Protein AF-A0A535HD96-F1 (afdb_monomer_lite)

Radius of gyration: 13.93 Å; chains: 1; bounding box: 30×26×39 Å

Secondary structure (DSSP, 8-state):
--TTSS-HHHHHHHHHHHHHHHHTT--HHHHHHHHHHHHHHHHHHHT-SSSPPPHHHHHHHHHHHHHHHHHHHHHTT--

Foldseek 3Di:
DPPPQDDPVLVVQLCVQLVVVVVVVDDNVVSNVVSVVLSVLVCQLVVVHPDNDDPVSNVVSVVVVVVVVVVVVVVVVVD

Structure (mmCIF, N/CA/C/O backbone):
data_AF-A0A535HD96-F1
#
_entry.id   AF-A0A535HD96-F1
#
loop_
_atom_si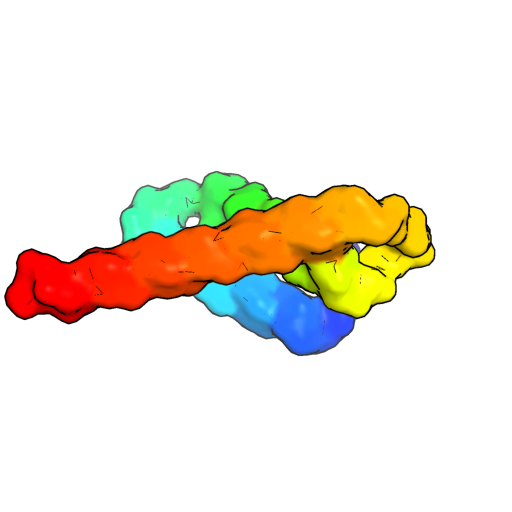te.group_PDB
_atom_site.id
_atom_site.type_symbol
_atom_site.label_atom_id
_atom_site.label_alt_id
_atom_site.label_comp_id
_atom_site.label_asym_id
_atom_site.label_entity_id
_atom_site.label_seq_id
_atom_site.pd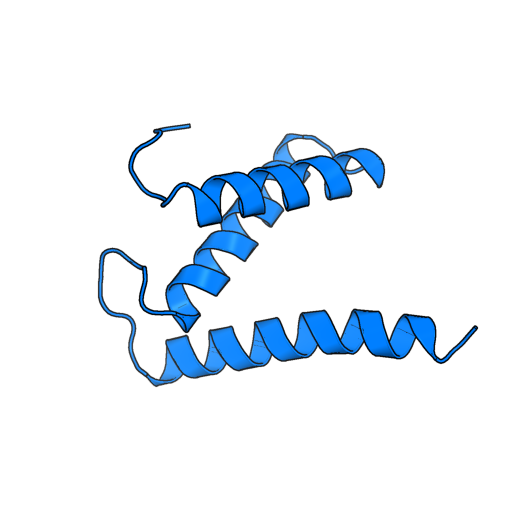bx_PDB_ins_code
_atom_site.Cartn_x
_atom_site.Cartn_y
_atom_site.Cartn_z
_atom_site.occupancy
_atom_site.B_iso_or_equiv
_atom_site.auth_seq_id
_atom_site.auth_comp_id
_atom_site.auth_asym_id
_atom_site.auth_atom_id
_atom_site.pdbx_PDB_model_num
ATOM 1 N N . MET A 1 1 ? -16.424 -10.016 -1.798 1.00 48.03 1 MET A N 1
ATOM 2 C CA . MET A 1 1 ? -15.162 -9.783 -2.537 1.00 48.03 1 MET A CA 1
ATOM 3 C C . MET A 1 1 ? -14.936 -10.955 -3.479 1.00 48.03 1 MET A C 1
ATOM 5 O O . MET A 1 1 ? -15.024 -12.075 -2.991 1.00 48.03 1 MET A O 1
ATOM 9 N N . PRO A 1 2 ? -14.722 -10.761 -4.792 1.00 45.47 2 PRO A N 1
ATOM 10 C CA . PRO A 1 2 ? -14.511 -11.885 -5.697 1.00 45.47 2 PRO A CA 1
ATOM 11 C C . PRO A 1 2 ? -13.119 -12.492 -5.449 1.00 45.47 2 PRO A C 1
ATOM 13 O O . PRO A 1 2 ? -12.097 -11.838 -5.650 1.00 45.47 2 PRO A O 1
ATOM 16 N N . GLN A 1 3 ? -13.119 -13.745 -5.002 1.00 54.03 3 GLN A N 1
ATOM 17 C CA . GLN A 1 3 ? -12.006 -14.562 -4.485 1.00 54.03 3 GLN A CA 1
ATOM 18 C C . GLN A 1 3 ? -11.009 -15.044 -5.567 1.00 54.03 3 GLN A C 1
ATOM 20 O O . GLN A 1 3 ? -10.385 -16.084 -5.420 1.00 54.03 3 GLN A O 1
ATOM 25 N N . GLN A 1 4 ? -10.897 -14.361 -6.716 1.00 57.66 4 GLN A N 1
ATOM 26 C CA . GLN A 1 4 ? -10.127 -14.902 -7.855 1.00 57.66 4 GLN A CA 1
ATOM 27 C C . GLN A 1 4 ? -9.253 -13.884 -8.594 1.00 57.66 4 GLN A C 1
ATOM 29 O O . GLN A 1 4 ? -8.771 -14.136 -9.697 1.00 57.66 4 GLN A O 1
ATOM 34 N N . ALA A 1 5 ? -9.030 -12.707 -8.001 1.00 69.81 5 ALA A N 1
ATOM 35 C CA . ALA A 1 5 ? -8.149 -11.685 -8.573 1.00 69.81 5 ALA A CA 1
ATOM 36 C C . ALA A 1 5 ? -6.746 -11.652 -7.947 1.00 69.81 5 ALA A C 1
ATOM 38 O O . ALA A 1 5 ? -5.829 -11.081 -8.553 1.00 69.81 5 ALA A O 1
ATOM 39 N N . TRP A 1 6 ? -6.588 -12.206 -6.744 1.00 84.12 6 TRP A N 1
ATOM 40 C CA . TRP A 1 6 ? -5.393 -12.115 -5.909 1.00 84.12 6 TRP A CA 1
ATOM 41 C C . TRP A 1 6 ? -4.891 -13.517 -5.558 1.00 84.12 6 TRP A C 1
ATOM 43 O O . TRP A 1 6 ? -5.666 -14.460 -5.531 1.00 84.12 6 TRP A O 1
ATOM 53 N N . SER A 1 7 ? -3.583 -13.660 -5.336 1.00 89.94 7 SER A N 1
ATOM 54 C CA . SER A 1 7 ? -3.028 -14.903 -4.793 1.00 89.94 7 SER A CA 1
ATOM 55 C C . SER A 1 7 ? -3.244 -14.967 -3.282 1.00 89.94 7 SER A C 1
ATOM 57 O O . SER A 1 7 ? -3.322 -13.920 -2.636 1.00 89.94 7 SER A O 1
ATOM 59 N N . ASP A 1 8 ? -3.199 -16.162 -2.693 1.00 91.56 8 ASP A N 1
ATOM 60 C CA . ASP A 1 8 ? -3.352 -16.381 -1.243 1.00 91.56 8 ASP A CA 1
ATOM 61 C C . ASP A 1 8 ? -2.430 -15.477 -0.408 1.00 91.56 8 ASP A C 1
ATOM 63 O O . ASP A 1 8 ? -2.769 -14.995 0.674 1.00 91.56 8 ASP A O 1
ATOM 67 N N . LYS A 1 9 ? -1.222 -15.201 -0.919 1.00 92.88 9 LYS A N 1
ATOM 68 C CA . LYS A 1 9 ? -0.267 -14.287 -0.277 1.00 92.88 9 LYS A CA 1
ATOM 69 C C . LYS A 1 9 ? -0.818 -12.863 -0.174 1.00 92.88 9 LYS A C 1
ATOM 71 O O . LYS A 1 9 ? -0.569 -12.179 0.819 1.00 92.88 9 LYS A O 1
ATOM 76 N N . ARG A 1 10 ? -1.512 -12.398 -1.209 1.00 94.81 10 ARG A N 1
ATOM 77 C CA . ARG A 1 10 ? -2.083 -11.050 -1.299 1.00 94.81 10 ARG A CA 1
ATOM 78 C C . ARG A 1 10 ? -3.388 -10.931 -0.532 1.00 94.81 10 ARG A C 1
ATOM 80 O O . ARG A 1 10 ? -3.606 -9.887 0.071 1.00 94.81 10 ARG A O 1
ATOM 87 N N . GLU A 1 11 ? -4.168 -12.000 -0.456 1.00 93.94 11 GLU A N 1
ATOM 88 C CA . GLU A 1 11 ? -5.338 -12.075 0.424 1.00 93.94 11 GLU A CA 1
ATOM 89 C C . GLU A 1 11 ? -4.928 -11.952 1.894 1.00 93.94 11 GLU A C 1
ATOM 91 O O . GLU A 1 11 ? -5.380 -11.040 2.587 1.00 93.94 11 GLU A O 1
ATOM 96 N N . ARG A 1 12 ? -3.931 -12.729 2.341 1.00 95.38 12 ARG A N 1
ATOM 97 C CA . ARG A 1 12 ? -3.378 -12.584 3.701 1.00 95.38 12 ARG A CA 1
ATOM 98 C C . ARG A 1 12 ? -2.849 -11.174 3.978 1.00 95.38 12 ARG A C 1
ATOM 100 O O . ARG A 1 12 ? -3.004 -10.656 5.083 1.00 95.38 12 ARG A O 1
ATOM 107 N N . GLN A 1 13 ? -2.213 -10.538 2.990 1.00 94.88 13 GLN A N 1
ATOM 108 C CA . GLN A 1 13 ? -1.729 -9.161 3.119 1.00 94.88 13 GLN A CA 1
ATOM 109 C C . GLN A 1 13 ? -2.889 -8.165 3.267 1.00 94.88 13 GLN A C 1
ATOM 111 O O . GLN A 1 13 ? -2.812 -7.269 4.111 1.00 94.88 13 GLN A O 1
ATOM 116 N N . TYR A 1 14 ? -3.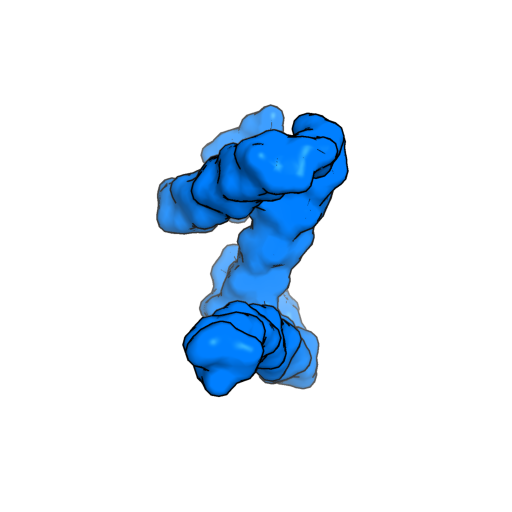949 -8.324 2.472 1.00 95.69 14 TYR A N 1
ATOM 117 C CA . TYR A 1 14 ? -5.160 -7.515 2.559 1.00 95.69 14 TYR A CA 1
ATOM 118 C C . TYR A 1 14 ? -5.771 -7.601 3.961 1.00 95.69 14 TYR A C 1
ATOM 120 O O . TYR A 1 14 ? -5.933 -6.573 4.623 1.00 95.69 14 TYR A O 1
ATOM 128 N N . ASP A 1 15 ? -6.008 -8.816 4.457 1.00 95.75 15 ASP A N 1
ATOM 129 C CA . ASP A 1 15 ? -6.622 -9.039 5.769 1.00 95.75 15 ASP A CA 1
ATOM 130 C C . ASP A 1 15 ? -5.757 -8.502 6.909 1.00 95.75 15 ASP A C 1
ATOM 132 O O . ASP A 1 15 ? -6.255 -7.885 7.858 1.00 95.75 15 ASP A O 1
ATOM 136 N N . HIS A 1 16 ? -4.437 -8.661 6.803 1.00 96.12 16 HIS A N 1
ATOM 137 C CA . HIS A 1 16 ? -3.508 -8.113 7.783 1.00 96.12 16 HIS A CA 1
ATOM 138 C C . HIS A 1 16 ? -3.581 -6.579 7.850 1.00 96.12 16 HIS A C 1
ATOM 140 O O . HIS A 1 16 ? -3.609 -5.996 8.936 1.00 96.12 16 HIS A O 1
ATOM 146 N N . ILE A 1 17 ? -3.646 -5.899 6.703 1.00 95.00 17 ILE A N 1
ATOM 147 C CA . ILE A 1 17 ? -3.743 -4.434 6.662 1.00 95.00 17 ILE A CA 1
ATOM 148 C C . ILE A 1 17 ? -5.119 -3.975 7.150 1.00 95.00 17 ILE A C 1
ATOM 150 O O . ILE A 1 17 ? -5.191 -3.088 8.006 1.00 95.00 17 ILE A O 1
ATOM 154 N N . LYS A 1 18 ? -6.198 -4.600 6.661 1.00 96.12 18 LYS A N 1
ATOM 155 C CA . LYS A 1 18 ? -7.577 -4.287 7.056 1.00 96.12 18 LYS A CA 1
ATOM 156 C C . LYS A 1 18 ? -7.737 -4.409 8.572 1.00 96.12 18 LYS A C 1
ATOM 158 O O . LYS A 1 18 ? -8.177 -3.464 9.226 1.00 96.12 18 LYS A O 1
ATOM 163 N N . SER A 1 19 ? -7.322 -5.539 9.146 1.00 96.69 19 SER A N 1
ATOM 164 C CA . SER A 1 19 ? -7.427 -5.787 10.588 1.00 96.69 19 SER A CA 1
ATOM 165 C C . SER A 1 19 ? -6.606 -4.792 11.414 1.00 96.69 19 SER A C 1
ATOM 167 O O . SER A 1 19 ? -7.116 -4.252 12.395 1.00 96.69 19 SER A O 1
ATOM 169 N N . ASN A 1 20 ? -5.377 -4.467 11.003 1.00 96.12 20 ASN A N 1
ATOM 170 C CA . ASN A 1 20 ? -4.557 -3.468 11.692 1.00 96.12 20 ASN A CA 1
ATOM 171 C C . ASN A 1 20 ? -5.165 -2.061 11.650 1.00 96.12 20 ASN A C 1
ATOM 173 O O . ASN A 1 20 ? -5.087 -1.332 12.637 1.00 96.12 20 ASN A O 1
ATOM 177 N N . LEU A 1 21 ? -5.769 -1.658 10.532 1.00 96.56 21 LEU A N 1
ATOM 178 C CA . LEU A 1 21 ? -6.413 -0.348 10.415 1.00 96.56 21 LEU A CA 1
ATOM 179 C C . LEU A 1 21 ? -7.673 -0.258 11.273 1.00 96.56 21 LEU A C 1
ATOM 181 O O . LEU A 1 21 ? -7.865 0.754 11.947 1.00 96.56 21 LEU A O 1
ATOM 185 N N . ARG A 1 22 ? -8.474 -1.329 11.318 1.00 97.06 22 ARG A N 1
ATOM 186 C CA . ARG A 1 22 ? -9.624 -1.426 12.229 1.00 97.06 22 ARG A CA 1
ATOM 187 C C . ARG A 1 22 ? -9.190 -1.332 13.691 1.00 97.06 22 ARG A C 1
ATOM 189 O O . ARG A 1 22 ? -9.758 -0.546 14.438 1.00 97.06 22 ARG A O 1
ATOM 196 N N . LYS A 1 23 ? -8.121 -2.038 14.081 1.00 96.50 23 LYS A N 1
ATOM 197 C CA . LYS A 1 23 ? -7.532 -1.947 15.434 1.00 96.50 23 LYS A CA 1
ATOM 198 C C . LYS A 1 23 ? -7.056 -0.534 15.792 1.00 96.50 23 LYS A C 1
ATOM 200 O O . LYS A 1 23 ? -7.040 -0.176 16.960 1.00 96.50 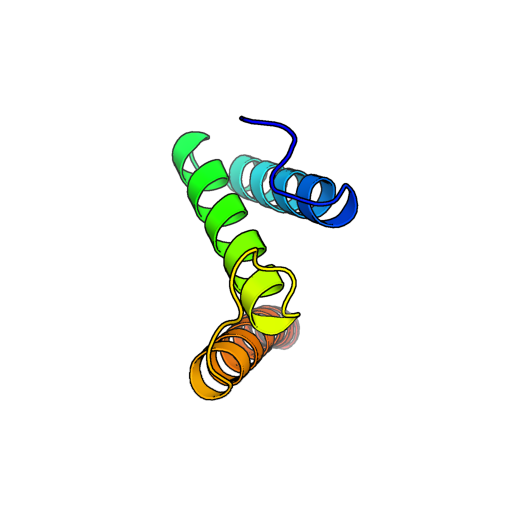23 LYS A O 1
ATOM 205 N N . ARG A 1 24 ? -6.685 0.278 14.798 1.00 94.56 24 ARG A N 1
ATOM 206 C CA . ARG A 1 24 ? -6.299 1.693 14.962 1.00 94.56 24 ARG A CA 1
ATOM 207 C C . ARG A 1 24 ? -7.489 2.664 14.888 1.00 94.56 24 ARG A C 1
ATOM 209 O O . ARG A 1 24 ? -7.268 3.865 14.765 1.00 94.56 24 ARG A O 1
ATOM 216 N N . GLY A 1 25 ? -8.725 2.161 14.912 1.00 96.44 25 GLY A N 1
ATOM 217 C CA . GLY A 1 25 ? -9.947 2.970 14.941 1.00 96.44 25 GLY A CA 1
ATOM 218 C C . GLY A 1 25 ? -10.445 3.455 13.576 1.00 96.44 25 GLY A C 1
ATOM 219 O O . GLY A 1 25 ? -11.287 4.347 13.519 1.00 96.44 25 GLY A O 1
ATOM 220 N N . ARG A 1 26 ? -9.942 2.917 12.456 1.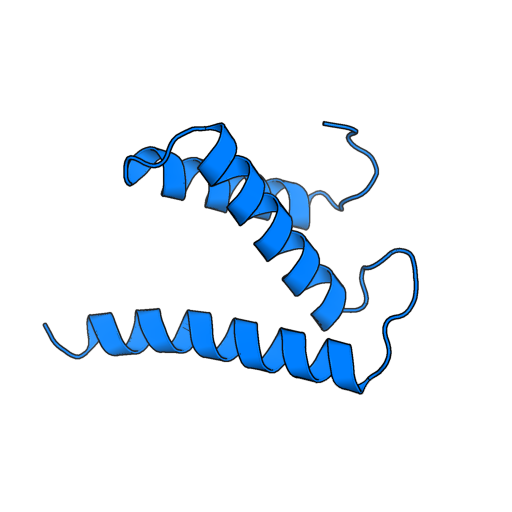00 96.75 26 ARG A N 1
ATOM 221 C CA . ARG A 1 26 ? -10.494 3.238 11.127 1.00 96.75 26 ARG A CA 1
ATOM 222 C C . ARG A 1 26 ? -11.796 2.474 10.888 1.00 96.75 26 ARG A C 1
ATOM 224 O O . ARG A 1 26 ? -11.897 1.307 11.266 1.00 96.75 26 ARG A O 1
ATOM 231 N N . SER A 1 27 ? -12.750 3.112 10.203 1.00 97.81 27 SER A N 1
ATOM 232 C CA . SER A 1 27 ? -13.975 2.443 9.752 1.00 97.81 27 SER A CA 1
ATOM 233 C C . SER A 1 27 ? -13.652 1.274 8.825 1.00 97.81 27 SER A C 1
ATOM 235 O O . SER A 1 27 ? -12.608 1.269 8.165 1.00 97.81 27 SER A O 1
ATOM 237 N N . GLU A 1 28 ? -14.549 0.291 8.773 1.00 95.19 28 GLU A N 1
ATOM 238 C CA . GLU A 1 28 ? -14.379 -0.898 7.941 1.00 95.19 28 GLU A CA 1
ATOM 239 C C . GLU A 1 28 ? -14.142 -0.529 6.474 1.00 95.19 28 GLU A C 1
ATOM 241 O O . GLU A 1 28 ? -13.087 -0.869 5.945 1.00 95.19 28 GLU A O 1
ATOM 246 N N . ASP A 1 29 ? -15.005 0.292 5.876 1.00 96.38 29 ASP A N 1
ATOM 247 C CA . ASP A 1 29 ? -14.869 0.740 4.482 1.00 96.38 29 ASP A CA 1
ATOM 248 C C . ASP A 1 29 ? -13.533 1.440 4.208 1.00 96.38 29 ASP A C 1
ATOM 250 O O . ASP A 1 29 ? -12.916 1.288 3.151 1.00 96.38 29 ASP A O 1
ATOM 254 N N . THR A 1 30 ? -13.054 2.229 5.174 1.00 96.94 30 THR A N 1
ATOM 255 C CA . THR A 1 30 ? -11.761 2.907 5.054 1.00 96.94 30 THR A CA 1
ATOM 256 C C . THR A 1 30 ? -10.614 1.912 5.134 1.00 96.94 30 THR A C 1
ATOM 258 O O . THR A 1 30 ? -9.666 2.005 4.353 1.00 96.94 30 THR A O 1
ATOM 261 N N . ALA A 1 31 ? -10.693 0.953 6.054 1.00 96.81 31 ALA A N 1
ATOM 262 C CA . ALA A 1 31 ? -9.698 -0.094 6.199 1.00 96.81 31 ALA A CA 1
ATOM 263 C C . ALA A 1 31 ? -9.622 -0.979 4.945 1.00 96.81 31 ALA A C 1
ATOM 265 O O . ALA A 1 31 ? -8.521 -1.251 4.470 1.00 96.81 31 ALA A O 1
ATOM 266 N N . GLU A 1 32 ? -10.767 -1.360 4.376 1.00 95.88 32 GLU A N 1
ATOM 267 C CA . GLU A 1 32 ? -10.856 -2.129 3.131 1.00 95.88 32 GLU A CA 1
ATOM 268 C C . GLU A 1 32 ? -10.235 -1.388 1.953 1.00 95.88 32 GLU A C 1
ATOM 270 O O . GLU A 1 32 ? -9.367 -1.925 1.263 1.00 95.88 32 GLU A O 1
ATOM 275 N N . ARG A 1 33 ? -10.618 -0.121 1.756 1.00 96.50 33 ARG A N 1
ATOM 276 C CA . ARG A 1 33 ? -10.096 0.709 0.665 1.00 96.50 33 ARG A CA 1
ATOM 277 C C . ARG A 1 33 ? -8.577 0.833 0.729 1.00 96.50 33 ARG A C 1
ATOM 279 O O . ARG A 1 33 ? -7.898 0.666 -0.283 1.00 96.50 33 ARG A O 1
ATOM 286 N N . ILE A 1 34 ? -8.035 1.105 1.918 1.00 95.50 34 ILE A N 1
ATOM 287 C CA . ILE A 1 34 ? -6.587 1.239 2.113 1.00 95.50 34 ILE A CA 1
ATOM 288 C C . ILE A 1 34 ? -5.887 -0.111 1.909 1.00 95.50 34 ILE A C 1
ATOM 290 O O . ILE A 1 34 ? -4.840 -0.160 1.258 1.00 95.50 34 ILE A O 1
ATOM 294 N N . ALA A 1 35 ? -6.453 -1.207 2.420 1.00 95.12 35 ALA A N 1
ATOM 295 C CA . ALA A 1 35 ? -5.898 -2.544 2.237 1.00 95.12 35 ALA A CA 1
ATOM 296 C C . ALA A 1 35 ? -5.843 -2.934 0.751 1.00 95.12 35 ALA A C 1
ATOM 298 O O . ALA A 1 35 ? -4.783 -3.332 0.262 1.00 95.12 35 ALA A O 1
ATOM 299 N N . ALA A 1 36 ? -6.935 -2.730 0.011 1.00 94.94 36 ALA A N 1
ATOM 300 C CA . ALA A 1 36 ? -7.003 -2.996 -1.423 1.00 94.94 36 ALA A CA 1
ATOM 301 C C . ALA A 1 36 ? -5.996 -2.144 -2.210 1.00 94.94 36 ALA A C 1
ATOM 303 O O . ALA A 1 36 ? -5.249 -2.675 -3.033 1.00 94.94 36 ALA A O 1
ATOM 304 N N . ALA A 1 37 ? -5.917 -0.838 -1.927 1.00 94.25 37 ALA A N 1
ATOM 305 C CA . ALA A 1 37 ? -4.963 0.061 -2.577 1.00 94.25 37 ALA A CA 1
ATOM 306 C C . ALA A 1 37 ? -3.506 -0.372 -2.337 1.00 94.25 37 ALA A C 1
ATOM 308 O O . ALA A 1 37 ? -2.702 -0.400 -3.268 1.00 94.25 37 ALA A O 1
ATOM 309 N N . THR A 1 38 ? -3.182 -0.782 -1.108 1.00 94.25 38 THR A N 1
ATOM 310 C CA . THR A 1 38 ? -1.827 -1.222 -0.740 1.00 94.25 38 THR A CA 1
ATOM 311 C C . THR A 1 38 ? -1.448 -2.535 -1.434 1.00 94.25 38 THR A C 1
ATOM 313 O O . THR A 1 38 ? -0.329 -2.687 -1.935 1.00 94.25 38 THR A O 1
ATOM 316 N N . VAL A 1 39 ? -2.380 -3.490 -1.515 1.00 94.25 39 VAL A N 1
ATOM 317 C CA . VAL A 1 39 ? -2.165 -4.750 -2.241 1.00 94.25 39 VAL A CA 1
ATOM 318 C C . VAL A 1 39 ? -2.015 -4.496 -3.739 1.00 94.25 39 VAL A C 1
ATOM 320 O O . VAL A 1 39 ? -1.071 -5.008 -4.341 1.00 94.25 39 VAL A O 1
ATOM 323 N N . ASN A 1 40 ? -2.865 -3.657 -4.335 1.00 93.12 40 ASN A N 1
ATOM 324 C CA . ASN A 1 40 ? -2.758 -3.287 -5.747 1.00 93.12 40 ASN A CA 1
ATOM 325 C C . ASN A 1 40 ? -1.411 -2.626 -6.063 1.00 93.12 40 ASN A C 1
ATOM 327 O O . ASN A 1 40 ? -0.753 -3.028 -7.019 1.00 93.12 40 ASN A O 1
ATOM 331 N N . GLN A 1 41 ? -0.940 -1.704 -5.219 1.00 93.50 41 GLN A N 1
ATOM 332 C CA . GLN A 1 41 ? 0.387 -1.101 -5.366 1.00 93.50 41 GLN A CA 1
ATOM 333 C C . GLN A 1 41 ? 1.507 -2.148 -5.310 1.00 93.50 41 GLN A C 1
ATOM 335 O O . GLN A 1 41 ? 2.433 -2.120 -6.123 1.00 93.50 41 GLN A O 1
ATOM 340 N N . THR A 1 42 ? 1.401 -3.112 -4.391 1.00 9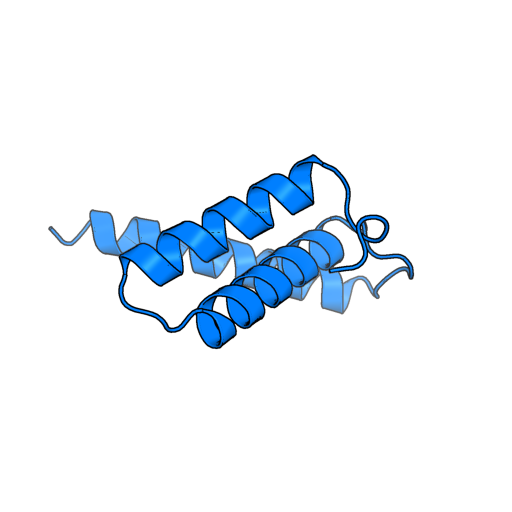4.12 42 THR A N 1
ATOM 341 C CA . THR A 1 42 ? 2.383 -4.196 -4.283 1.00 94.12 42 THR A CA 1
ATOM 342 C C . THR A 1 42 ? 2.395 -5.069 -5.537 1.00 94.12 42 THR A C 1
ATOM 344 O O . THR A 1 42 ? 3.465 -5.419 -6.038 1.00 94.12 42 THR A O 1
ATOM 347 N N . ARG A 1 43 ? 1.215 -5.390 -6.075 1.00 94.75 43 ARG A N 1
ATOM 348 C CA . ARG A 1 43 ? 1.083 -6.152 -7.320 1.00 94.75 43 ARG A CA 1
ATOM 349 C C . ARG A 1 43 ? 1.651 -5.394 -8.512 1.00 94.75 43 ARG A C 1
ATOM 351 O O . ARG A 1 43 ? 2.329 -6.009 -9.327 1.00 94.75 43 ARG A O 1
ATOM 358 N N . THR A 1 44 ? 1.429 -4.082 -8.605 1.00 94.94 44 THR A N 1
ATOM 359 C CA . THR A 1 44 ? 2.016 -3.242 -9.661 1.00 94.94 44 THR A CA 1
ATOM 360 C C . THR A 1 44 ? 3.538 -3.304 -9.613 1.00 94.94 44 THR A C 1
ATOM 362 O O . THR A 1 44 ? 4.165 -3.651 -10.609 1.00 94.94 44 THR A O 1
ATOM 365 N N . ALA A 1 45 ? 4.140 -3.069 -8.446 1.00 94.00 45 ALA A N 1
ATOM 366 C CA . ALA A 1 45 ? 5.589 -3.157 -8.276 1.00 94.00 45 ALA A CA 1
ATOM 367 C C . ALA A 1 45 ? 6.143 -4.535 -8.686 1.00 94.00 45 ALA A C 1
ATOM 369 O O . ALA A 1 45 ? 7.085 -4.640 -9.473 1.00 94.00 45 ALA A O 1
ATOM 370 N N . LYS A 1 46 ? 5.505 -5.612 -8.211 1.00 94.00 46 LYS A N 1
ATOM 371 C CA . LYS A 1 46 ? 5.939 -6.991 -8.470 1.00 94.00 46 LYS A CA 1
ATOM 372 C C . LYS A 1 46 ? 5.552 -7.542 -9.843 1.00 94.00 46 LYS A C 1
ATOM 374 O O . LYS A 1 46 ? 5.997 -8.631 -10.178 1.00 94.00 46 LYS A O 1
ATOM 379 N N . GLY A 1 47 ? 4.790 -6.801 -10.648 1.00 94.00 47 GLY A N 1
ATOM 380 C CA . GLY A 1 47 ? 4.316 -7.283 -11.948 1.00 94.00 47 GLY A CA 1
ATOM 381 C C . GLY A 1 47 ? 3.274 -8.404 -11.842 1.00 94.00 47 GLY A C 1
ATOM 382 O O . GLY A 1 47 ? 3.126 -9.187 -12.765 1.00 94.00 47 GLY A O 1
ATOM 383 N N . GLU A 1 48 ? 2.544 -8.485 -10.728 1.00 92.50 48 GLU A N 1
ATOM 384 C CA . GLU A 1 48 ? 1.493 -9.490 -10.467 1.00 92.50 48 GLU A CA 1
ATOM 385 C C . GLU A 1 48 ? 0.092 -8.993 -10.879 1.00 92.50 48 GLU A C 1
ATOM 387 O O . GLU A 1 48 ? -0.942 -9.529 -10.461 1.00 92.50 48 GLU A O 1
ATOM 392 N N . THR A 1 49 ? 0.039 -7.880 -11.607 1.00 90.56 49 THR A N 1
ATOM 393 C CA . THR A 1 49 ? -1.197 -7.317 -12.156 1.00 90.56 49 THR A CA 1
ATOM 394 C C . THR A 1 49 ? -1.616 -8.114 -13.388 1.00 90.56 49 THR A C 1
ATOM 396 O O . THR A 1 49 ? -0.783 -8.733 -14.039 1.00 90.56 49 THR A O 1
ATOM 399 N N . LYS A 1 50 ? -2.922 -8.140 -13.688 1.00 88.19 50 LYS A N 1
ATOM 400 C CA . LYS A 1 50 ? -3.436 -8.864 -14.865 1.00 88.19 50 LYS A CA 1
ATOM 401 C C . LYS A 1 50 ? -2.827 -8.331 -16.167 1.00 88.19 50 LYS A C 1
ATOM 403 O O . LYS A 1 50 ? -2.521 -9.101 -17.064 1.00 88.19 50 LYS A O 1
ATOM 408 N N . GLU A 1 51 ? -2.651 -7.016 -16.236 1.00 89.81 51 GLU A N 1
ATOM 409 C CA . GLU A 1 51 ? -2.020 -6.315 -17.350 1.00 89.81 51 GLU A CA 1
ATOM 410 C C . GLU A 1 51 ? -0.630 -5.846 -16.946 1.00 89.81 51 GLU A C 1
ATOM 412 O O . GLU A 1 51 ? -0.450 -5.302 -15.853 1.00 89.81 51 GLU A O 1
ATOM 417 N N . ALA A 1 52 ? 0.338 -5.980 -17.849 1.00 90.25 52 ALA A N 1
ATOM 418 C CA . ALA A 1 52 ? 1.666 -5.434 -17.632 1.00 90.25 52 ALA A CA 1
ATOM 419 C C . ALA A 1 52 ? 1.603 -3.904 -17.492 1.00 90.25 52 ALA A C 1
ATOM 421 O O . ALA A 1 52 ? 1.090 -3.198 -18.360 1.00 90.25 52 ALA A O 1
ATOM 422 N N . LYS A 1 53 ? 2.152 -3.385 -16.390 1.00 93.69 53 LYS A N 1
ATOM 423 C CA . LYS A 1 53 ? 2.305 -1.943 -16.165 1.00 93.69 53 LYS A CA 1
ATOM 424 C C . LYS A 1 53 ? 3.656 -1.445 -16.684 1.00 93.69 53 LYS A C 1
ATOM 426 O O . LYS A 1 53 ? 4.643 -2.186 -16.594 1.00 93.69 53 LYS A O 1
ATOM 431 N N . PRO A 1 54 ? 3.729 -0.203 -17.199 1.00 96.44 54 PRO A N 1
ATOM 432 C CA . PRO A 1 54 ? 4.963 0.349 -17.739 1.00 96.44 54 PRO A CA 1
ATOM 433 C C . PRO A 1 54 ? 6.063 0.412 -16.664 1.00 96.44 54 PRO A C 1
ATOM 435 O O . PRO A 1 54 ? 5.759 0.604 -15.479 1.00 96.44 54 PRO A O 1
ATOM 438 N N . PRO A 1 55 ? 7.351 0.301 -17.044 1.00 95.06 55 PRO A N 1
ATOM 439 C CA . PRO A 1 55 ? 8.464 0.309 -16.091 1.00 95.06 55 PRO A CA 1
ATOM 440 C C . PRO A 1 55 ? 8.470 1.526 -15.156 1.00 95.06 55 PRO A C 1
ATOM 442 O O . PRO A 1 55 ? 8.795 1.402 -13.977 1.00 95.06 55 PRO A O 1
ATOM 445 N N . SER A 1 56 ? 8.054 2.692 -15.656 1.00 95.88 56 SER A N 1
ATOM 446 C CA . SER A 1 56 ? 7.955 3.934 -14.883 1.00 95.88 56 SER A CA 1
ATOM 447 C C . SER A 1 56 ? 6.958 3.837 -13.723 1.00 95.88 56 SER A C 1
ATOM 449 O O . SER A 1 56 ? 7.255 4.282 -12.611 1.00 95.88 56 SER A O 1
ATOM 451 N N . GLU A 1 57 ? 5.799 3.220 -13.953 1.00 95.69 57 GLU A N 1
ATOM 452 C CA . GLU A 1 57 ? 4.756 3.029 -12.944 1.00 95.69 57 GLU A CA 1
ATOM 453 C C . GLU A 1 57 ? 5.174 1.982 -11.909 1.00 95.69 57 GLU A C 1
ATOM 455 O O . GLU A 1 57 ? 5.012 2.196 -10.705 1.00 95.69 57 GLU A O 1
ATOM 460 N N . ARG A 1 58 ? 5.802 0.890 -12.358 1.00 95.38 58 ARG A N 1
ATOM 461 C CA . ARG A 1 58 ? 6.359 -0.139 -11.468 1.00 95.38 58 ARG A CA 1
ATOM 462 C C . ARG A 1 58 ? 7.429 0.441 -10.545 1.00 95.38 58 ARG A C 1
ATOM 464 O O . ARG A 1 58 ? 7.333 0.287 -9.328 1.00 95.38 58 ARG A O 1
ATOM 471 N N . ALA A 1 59 ? 8.380 1.191 -11.104 1.00 95.00 59 ALA A N 1
ATOM 472 C CA . ALA A 1 59 ? 9.430 1.856 -10.339 1.00 95.00 59 ALA A CA 1
ATOM 473 C C . ALA A 1 59 ? 8.857 2.882 -9.348 1.00 95.00 59 ALA A C 1
ATOM 475 O O . ALA A 1 59 ? 9.362 3.033 -8.236 1.00 95.00 59 ALA A O 1
ATOM 476 N N . ARG A 1 60 ? 7.779 3.588 -9.717 1.00 95.50 60 ARG A N 1
ATOM 477 C CA . ARG A 1 60 ? 7.076 4.485 -8.791 1.00 95.50 60 ARG A CA 1
ATOM 478 C C . ARG A 1 60 ? 6.448 3.714 -7.630 1.00 95.50 60 ARG A C 1
ATOM 480 O O . ARG A 1 60 ? 6.687 4.078 -6.482 1.00 95.50 60 ARG A O 1
ATOM 487 N N . ALA A 1 61 ? 5.726 2.631 -7.910 1.00 93.12 61 ALA A N 1
ATOM 488 C CA . ALA A 1 61 ? 5.123 1.792 -6.877 1.00 93.12 61 ALA A CA 1
ATOM 489 C C . ALA A 1 61 ? 6.174 1.217 -5.905 1.00 93.12 61 ALA A C 1
ATOM 491 O O . ALA A 1 61 ? 5.957 1.202 -4.693 1.00 93.12 61 ALA A O 1
ATOM 492 N N . GLU A 1 62 ? 7.342 0.807 -6.405 1.00 93.19 62 GLU A N 1
ATOM 493 C CA . GLU A 1 62 ? 8.468 0.354 -5.576 1.00 93.19 62 GLU A CA 1
ATOM 494 C C . GLU A 1 62 ? 9.027 1.456 -4.668 1.00 93.19 62 GLU A C 1
ATOM 496 O O . GLU A 1 62 ? 9.279 1.223 -3.476 1.00 93.19 62 GLU A O 1
ATOM 501 N N . ARG A 1 63 ? 9.198 2.673 -5.203 1.00 93.31 63 ARG A N 1
ATOM 502 C CA . ARG A 1 63 ? 9.658 3.831 -4.422 1.00 93.31 63 ARG A CA 1
ATOM 503 C C . ARG A 1 63 ? 8.681 4.186 -3.307 1.00 93.31 63 ARG A C 1
ATOM 505 O O . ARG A 1 63 ? 9.118 4.405 -2.175 1.00 93.31 63 ARG A O 1
ATOM 512 N N . ASP A 1 64 ? 7.389 4.201 -3.608 1.00 90.81 64 ASP A N 1
ATOM 513 C CA . ASP A 1 64 ? 6.337 4.538 -2.649 1.00 90.81 64 ASP A CA 1
ATOM 514 C C . ASP A 1 64 ? 6.253 3.504 -1.514 1.00 90.81 64 ASP A C 1
ATOM 516 O O . ASP A 1 64 ? 6.224 3.873 -0.336 1.00 90.81 64 ASP A O 1
ATOM 520 N N . MET A 1 65 ? 6.322 2.205 -1.833 1.00 85.94 65 MET A N 1
ATOM 521 C CA . MET A 1 65 ? 6.394 1.149 -0.813 1.00 85.94 65 MET A CA 1
ATOM 522 C C . MET A 1 65 ? 7.637 1.291 0.072 1.00 85.94 65 MET A C 1
ATOM 524 O O . MET A 1 65 ? 7.559 1.164 1.298 1.00 85.94 65 MET A O 1
ATOM 528 N N . SER A 1 66 ? 8.785 1.604 -0.532 1.00 85.19 66 SER A N 1
ATOM 529 C CA . SER A 1 66 ? 10.029 1.830 0.208 1.00 85.19 66 SER A CA 1
ATOM 530 C C . SER A 1 66 ? 9.913 3.038 1.143 1.00 85.19 66 SER A C 1
ATOM 532 O O . SER A 1 66 ? 10.411 3.013 2.269 1.00 85.19 66 SER A O 1
ATOM 534 N N . ALA A 1 67 ? 9.224 4.100 0.716 1.00 83.81 67 ALA A N 1
ATOM 535 C CA . ALA A 1 67 ? 8.961 5.269 1.549 1.00 83.81 67 ALA A CA 1
ATOM 536 C C . ALA A 1 67 ? 8.035 4.942 2.733 1.00 83.81 67 ALA A C 1
ATOM 538 O O . ALA A 1 67 ? 8.316 5.374 3.856 1.00 83.81 67 ALA A O 1
ATOM 539 N N . ALA A 1 68 ? 6.993 4.134 2.517 1.00 75.56 68 ALA A N 1
ATOM 540 C CA . ALA A 1 68 ? 6.093 3.683 3.577 1.00 75.56 68 ALA A CA 1
ATOM 541 C C . ALA A 1 68 ? 6.835 2.881 4.664 1.00 75.56 68 ALA A C 1
ATOM 543 O O . ALA A 1 68 ? 6.679 3.166 5.855 1.00 75.56 68 ALA A O 1
ATOM 544 N N . GLY A 1 69 ? 7.715 1.951 4.270 1.00 70.69 69 GLY A N 1
ATOM 545 C CA . GLY A 1 69 ? 8.565 1.202 5.206 1.00 70.69 69 GLY A CA 1
ATOM 546 C C . GLY A 1 69 ? 9.545 2.098 5.977 1.00 70.69 69 GLY A C 1
ATOM 547 O O . GLY A 1 69 ? 9.702 1.962 7.194 1.00 70.69 69 GLY A O 1
ATOM 548 N N . ARG A 1 70 ? 10.149 3.086 5.300 1.00 64.44 70 ARG A N 1
ATOM 549 C CA . ARG A 1 70 ? 11.065 4.055 5.930 1.00 64.44 70 ARG A CA 1
ATOM 550 C C . ARG A 1 70 ? 10.378 4.955 6.957 1.00 64.44 70 ARG A C 1
ATOM 552 O O . ARG A 1 70 ? 10.989 5.267 7.977 1.00 64.44 70 ARG A O 1
ATOM 559 N N . LYS A 1 71 ? 9.123 5.362 6.735 1.00 61.34 71 LYS A N 1
ATOM 560 C CA . LYS A 1 71 ? 8.378 6.199 7.693 1.00 61.34 71 LYS A CA 1
ATOM 561 C C . LYS A 1 71 ? 8.161 5.473 9.028 1.00 61.34 71 LYS A C 1
ATOM 563 O O . LYS A 1 71 ? 8.331 6.081 10.081 1.00 61.34 71 LYS A O 1
ATOM 568 N N . GLY A 1 72 ? 7.883 4.168 8.988 1.00 58.31 72 GLY A N 1
ATOM 569 C CA . GLY A 1 72 ? 7.805 3.326 10.189 1.00 58.31 72 GLY A CA 1
ATOM 570 C C . GLY A 1 72 ? 9.156 3.133 10.887 1.00 58.31 72 GLY A C 1
ATOM 571 O O . GLY A 1 72 ? 9.219 3.132 12.113 1.00 58.31 72 GLY A O 1
ATOM 572 N N . ALA A 1 73 ? 10.253 3.029 10.128 1.00 60.97 73 ALA A N 1
ATOM 573 C CA . ALA A 1 73 ? 11.601 2.947 10.695 1.00 60.97 73 ALA A CA 1
ATOM 574 C C . ALA A 1 73 ? 12.033 4.251 11.391 1.00 60.97 73 ALA A C 1
ATOM 576 O O . ALA A 1 73 ? 12.604 4.199 12.476 1.00 60.97 73 ALA A O 1
ATOM 577 N N . ARG A 1 74 ? 11.717 5.418 10.812 1.00 59.53 74 ARG A N 1
ATOM 578 C CA . ARG A 1 74 ? 12.021 6.726 11.420 1.00 59.53 74 ARG A CA 1
ATOM 579 C C . ARG A 1 74 ? 11.227 6.973 12.702 1.00 59.53 74 ARG A C 1
ATOM 581 O O . ARG A 1 74 ? 11.813 7.429 13.672 1.00 59.53 74 ARG A O 1
ATOM 588 N N . ALA A 1 75 ? 9.947 6.595 12.737 1.00 58.44 75 ALA A N 1
ATOM 589 C CA . ALA A 1 75 ? 9.124 6.710 13.944 1.00 58.44 75 ALA A CA 1
ATOM 590 C C . ALA A 1 75 ? 9.671 5.893 15.132 1.00 58.44 75 ALA A C 1
ATOM 592 O O . ALA A 1 75 ? 9.468 6.280 16.274 1.00 58.44 75 ALA A O 1
ATOM 593 N N . ARG A 1 76 ? 10.399 4.795 14.873 1.00 58.22 76 ARG A N 1
ATOM 594 C CA . ARG A 1 76 ? 11.042 3.973 15.914 1.00 58.22 76 ARG A CA 1
ATOM 595 C C . ARG A 1 76 ? 12.390 4.507 16.414 1.00 58.22 76 ARG A C 1
ATOM 597 O O . ARG A 1 76 ? 12.857 4.028 17.433 1.00 58.22 76 ARG A O 1
ATOM 604 N N . LYS A 1 77 ? 13.028 5.450 15.707 1.00 56.22 77 LYS A N 1
ATOM 605 C CA . LYS A 1 77 ? 14.336 6.030 16.087 1.00 56.22 77 LYS A CA 1
ATOM 606 C C . LYS A 1 77 ? 14.203 7.310 16.928 1.00 56.22 77 LYS A C 1
ATOM 608 O O . LYS A 1 77 ? 15.201 7.819 17.421 1.00 56.22 77 LYS A O 1
ATOM 613 N N . SER A 1 78 ? 12.995 7.853 17.041 1.00 55.56 78 SER A N 1
ATOM 614 C CA . SER A 1 78 ? 12.713 9.125 17.720 1.00 55.56 78 SER A CA 1
ATOM 615 C C . SER A 1 78 ? 12.039 8.951 19.087 1.00 55.56 78 SER A C 1
ATOM 617 O O . SER A 1 78 ? 11.453 9.911 19.577 1.00 55.56 78 SER A O 1
ATOM 619 N N . GLY A 1 79 ? 12.081 7.745 19.659 1.00 45.03 79 GLY A N 1
ATOM 620 C CA . GLY A 1 79 ? 11.590 7.432 21.002 1.00 45.03 79 GLY A CA 1
ATOM 621 C C . GLY A 1 79 ? 12.736 7.055 21.919 1.00 45.03 79 GLY A C 1
ATOM 622 O O . GLY A 1 79 ? 13.675 6.404 21.405 1.00 45.03 79 GLY A O 1
#

pLDDT: mean 86.35, std 15.17, range [45.03, 97.81]

Sequence (79 aa):
MPQQAWSDKRERQYDHIKSNLRKRGRSEDTAERIAAATVNQTRTAKGETKEAKPPSERARAERDMSAAGRKGARARKSG